Protein AF-E6X1C3-F1 (afdb_monomer)

Organism: Nitratifractor salsuginis (strain DSM 16511 / JCM 12458 / E9I37-1) (NCBI:txid749222)

InterPro domains:
  IPR036909 Cytochrome c-like domain superfamily [G3DSA:1.10.760.10] (99-161)
  IPR036909 Cytochrome c-like domain superfamily [SSF46626] (114-147)

Nearest PDB structures (foldseek):
  3zow-assembly16_P  TM=5.366E-01  e=1.263E+00  Nitrosomonas europaea
  3zow-assembly18_R  TM=4.152E-01  e=1.411E+00  Nitrosomonas europaea
  3zow-assembly1_A  TM=4.563E-01  e=2.593E+00  Nitrosomonas europaea

Secondary structure (DSSP, 8-state):
-HHHHHHHHHHHHHHHHHHHHHHHHT----S----------HHHHHHHHHHTTSHHHHHHHHHHHHHH-B-SS--TT--B-S-SS-GGGHHHHHHHHHHHTTPPPSS---TTHHHHIIIIIHHHH-TTSS-STTSS--S-SSS-HHHHHHHHHHHHHHS--

pLDDT: mean 87.66, std 16.55, range [38.44, 98.62]

Radius of gyration: 28.07 Å; Cα contacts (8 Å, |Δi|>4): 169; chains: 1; bounding box: 71×44×64 Å

Foldseek 3Di:
DVVVVVVVVVVVVVVVVVVVVVVVVVPDDDDDDDPPPPPPPLVVLVVCLVCLLPLVNQLVVQLCCQAAWAQPPPAQLHTGGHDLDDSVLSNQLSQVLCVLLVHHHPDDHDPCSLVVCVVRPCVALNSSSCGDPRNHHRSNHVAGPVSVVSSVVSCCSNDPD

Structure (mmCIF, N/CA/C/O backbone):
data_AF-E6X1C3-F1
#
_entry.id   AF-E6X1C3-F1
#
loop_
_atom_site.group_PDB
_atom_site.id
_atom_site.type_symbol
_atom_site.label_atom_id
_atom_site.label_alt_id
_atom_site.label_comp_id
_atom_site.label_asym_id
_atom_site.label_entity_id
_atom_site.label_seq_id
_atom_site.pdbx_PDB_ins_code
_atom_site.Cartn_x
_atom_site.Cartn_y
_atom_site.Cartn_z
_atom_s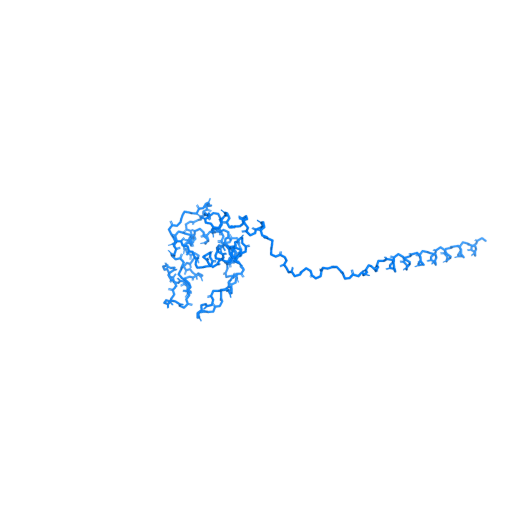ite.occupancy
_atom_site.B_iso_or_equiv
_atom_site.auth_seq_id
_atom_site.auth_comp_id
_atom_site.auth_asym_id
_atom_site.auth_atom_id
_atom_site.pdbx_PDB_model_num
ATOM 1 N N . MET A 1 1 ? 58.653 26.083 48.782 1.00 62.88 1 MET A N 1
ATOM 2 C CA . MET A 1 1 ? 57.230 26.308 48.426 1.00 62.88 1 MET A CA 1
ATOM 3 C C . MET A 1 1 ? 56.730 25.385 47.313 1.00 62.88 1 MET A C 1
ATOM 5 O O . MET A 1 1 ? 55.572 25.003 47.345 1.00 62.88 1 MET A O 1
ATOM 9 N N . THR A 1 2 ? 57.585 24.949 46.383 1.00 64.69 2 THR A N 1
ATOM 10 C CA . THR A 1 2 ? 57.219 24.080 45.245 1.00 64.69 2 THR A CA 1
ATOM 11 C C . THR A 1 2 ? 56.767 22.670 45.649 1.00 64.69 2 THR A C 1
ATOM 13 O O . THR A 1 2 ? 55.800 22.157 45.100 1.00 64.69 2 THR A O 1
ATOM 16 N N . VAL A 1 3 ? 57.400 22.063 46.661 1.00 69.25 3 VAL A N 1
ATOM 17 C CA . VAL A 1 3 ? 57.050 20.707 47.135 1.00 69.25 3 VAL A CA 1
ATOM 18 C C . VAL A 1 3 ? 55.641 20.655 47.740 1.00 69.25 3 VAL A C 1
ATOM 20 O O . VAL A 1 3 ? 54.903 19.708 47.497 1.00 69.25 3 VAL A O 1
ATOM 23 N N . VAL A 1 4 ? 55.224 21.704 48.458 1.00 73.50 4 VAL A N 1
ATOM 24 C CA . VAL A 1 4 ? 53.889 21.780 49.082 1.00 73.50 4 VAL A CA 1
ATOM 25 C C . VAL A 1 4 ? 52.785 21.872 48.024 1.00 73.50 4 VAL A C 1
ATOM 27 O O . VAL A 1 4 ? 51.748 21.230 48.161 1.00 73.50 4 VAL A O 1
ATOM 30 N N . ILE A 1 5 ? 53.029 22.614 46.939 1.00 74.06 5 ILE A N 1
ATOM 31 C CA . ILE A 1 5 ? 52.082 22.750 45.823 1.00 74.06 5 ILE A CA 1
ATOM 32 C C . ILE A 1 5 ? 51.928 21.416 45.084 1.00 74.06 5 ILE A C 1
ATOM 34 O O . ILE A 1 5 ? 50.808 21.006 44.796 1.00 74.06 5 ILE A O 1
ATOM 38 N N . ILE A 1 6 ? 53.031 20.701 44.834 1.00 72.56 6 ILE A N 1
ATOM 39 C CA . ILE A 1 6 ? 52.983 19.386 44.176 1.00 72.56 6 ILE A CA 1
ATOM 40 C C . ILE A 1 6 ? 52.207 18.381 45.038 1.00 72.56 6 ILE A C 1
ATOM 42 O O . ILE A 1 6 ? 51.342 17.678 44.521 1.00 72.56 6 ILE A O 1
ATOM 46 N N . VAL A 1 7 ? 52.444 18.356 46.353 1.00 76.69 7 VAL A N 1
ATOM 47 C CA . VAL A 1 7 ? 51.705 17.477 47.275 1.00 76.69 7 VAL A CA 1
ATOM 48 C C . VAL A 1 7 ? 50.211 17.815 47.288 1.00 76.69 7 VAL A C 1
ATOM 50 O O . VAL A 1 7 ? 49.386 16.906 47.230 1.00 76.69 7 VAL A O 1
ATOM 53 N N . ALA A 1 8 ? 49.843 19.098 47.289 1.00 80.06 8 ALA A N 1
ATOM 54 C CA . ALA A 1 8 ? 48.443 19.520 47.247 1.00 80.06 8 ALA A CA 1
ATOM 55 C C . ALA A 1 8 ? 47.736 19.114 45.941 1.00 80.06 8 ALA A C 1
ATOM 57 O O . ALA A 1 8 ? 46.603 18.639 45.987 1.00 80.06 8 ALA A O 1
ATOM 58 N N . LEU A 1 9 ? 48.405 19.243 44.789 1.00 84.44 9 LEU A N 1
ATOM 59 C CA . LEU A 1 9 ? 47.847 18.840 43.492 1.00 84.44 9 LEU A CA 1
ATOM 60 C C . LEU A 1 9 ? 47.657 17.322 43.394 1.00 84.44 9 LEU A C 1
ATOM 62 O O . LEU A 1 9 ? 46.625 16.863 42.904 1.00 84.44 9 LEU A O 1
ATOM 66 N N . VAL A 1 10 ? 48.610 16.539 43.909 1.00 81.06 10 VAL A N 1
ATOM 67 C CA . VAL A 1 10 ? 48.492 15.074 43.957 1.00 81.06 10 VAL A CA 1
ATOM 68 C C . VAL A 1 10 ? 47.346 14.655 44.879 1.00 81.06 10 VAL A C 1
ATOM 70 O O . VAL A 1 10 ? 46.526 13.824 44.493 1.00 81.06 10 VAL A O 1
ATOM 73 N N . LEU A 1 11 ? 47.231 15.262 46.065 1.00 81.94 11 LEU A N 1
ATOM 74 C CA . LEU A 1 11 ? 46.130 14.982 46.991 1.00 81.94 11 LEU A CA 1
ATOM 75 C C . LEU A 1 11 ? 44.769 15.351 46.390 1.00 81.94 11 LEU A C 1
ATOM 77 O O . LEU A 1 11 ? 43.826 14.571 46.505 1.00 81.94 11 LEU A O 1
ATOM 81 N N . TYR A 1 12 ? 44.674 16.492 45.704 1.00 84.00 12 TYR A N 1
ATOM 82 C CA . TYR A 1 12 ? 43.450 16.903 45.018 1.00 84.00 12 TYR A CA 1
ATOM 83 C C . TYR A 1 12 ? 43.047 15.901 43.926 1.00 84.00 12 TYR A C 1
ATOM 85 O O . TYR A 1 12 ? 41.910 15.430 43.924 1.00 84.00 12 TYR A O 1
ATOM 93 N N . GLY A 1 13 ? 43.988 15.489 43.068 1.00 80.44 13 GLY A N 1
ATOM 94 C CA . GLY A 1 13 ? 43.727 14.503 42.014 1.00 80.44 13 GLY A CA 1
ATOM 95 C C . GLY A 1 13 ? 43.313 13.127 42.553 1.00 80.44 13 GLY A C 1
ATOM 96 O O . GLY A 1 13 ? 42.441 12.468 41.982 1.00 80.44 13 GLY A O 1
ATOM 97 N N . VAL A 1 14 ? 43.874 12.698 43.690 1.00 81.88 14 VAL A N 1
ATOM 98 C CA . VAL A 1 14 ? 43.462 11.455 44.366 1.00 81.88 14 VAL A CA 1
ATOM 99 C C . VAL A 1 14 ? 42.036 11.575 44.913 1.00 81.88 14 VAL A C 1
ATOM 101 O O . VAL A 1 14 ? 41.228 10.672 44.697 1.00 81.88 14 VAL A O 1
ATOM 104 N N . ILE A 1 15 ? 41.690 12.690 45.563 1.00 80.56 15 ILE A N 1
ATOM 105 C CA . ILE A 1 15 ? 40.339 12.928 46.101 1.00 80.56 15 ILE A CA 1
ATOM 106 C C . ILE A 1 15 ? 39.296 12.973 44.976 1.00 80.56 15 ILE A C 1
ATOM 108 O O . ILE A 1 15 ? 38.212 12.403 45.115 1.00 80.56 15 ILE A O 1
ATOM 112 N N . GLU A 1 16 ? 39.616 13.609 43.850 1.00 84.44 16 GLU A N 1
ATOM 113 C CA . GLU A 1 16 ? 38.723 13.691 42.692 1.00 84.44 16 GLU A CA 1
ATOM 114 C C . GLU A 1 16 ? 38.520 12.319 42.024 1.00 84.44 16 GLU A C 1
ATOM 116 O O . GLU A 1 16 ? 37.389 11.933 41.721 1.00 84.44 16 GLU A O 1
ATOM 121 N N . SER A 1 17 ? 39.587 11.522 41.904 1.00 72.25 17 SER A N 1
ATOM 122 C CA . SER A 1 17 ? 39.521 10.138 41.412 1.00 72.25 17 SER A CA 1
ATOM 123 C C . SER A 1 17 ? 38.660 9.242 42.312 1.00 72.25 17 SER A C 1
ATOM 125 O O . SER A 1 17 ? 37.841 8.461 41.819 1.00 72.25 17 SER A O 1
ATOM 127 N N . LEU A 1 18 ? 38.773 9.393 43.636 1.00 76.19 18 LEU A N 1
ATOM 128 C CA . LEU A 1 18 ? 37.932 8.674 44.596 1.00 76.19 18 LEU A CA 1
ATOM 129 C C . LEU A 1 18 ? 36.464 9.119 44.525 1.00 76.19 18 LEU A C 1
ATOM 131 O O . LEU A 1 18 ? 35.577 8.266 44.546 1.00 76.19 18 LEU A O 1
ATOM 135 N N . ARG A 1 19 ? 36.187 10.423 44.367 1.00 75.88 19 ARG A N 1
ATOM 136 C CA . ARG A 1 19 ? 34.819 10.932 44.148 1.00 75.88 19 ARG A CA 1
ATOM 137 C C . ARG A 1 19 ? 34.196 10.370 42.876 1.00 75.88 19 ARG A C 1
ATOM 139 O O . ARG A 1 19 ? 33.040 9.960 42.914 1.00 75.88 19 ARG A O 1
ATOM 146 N N . LYS A 1 20 ? 34.946 10.310 41.772 1.00 68.75 20 LYS A N 1
ATOM 147 C CA . LYS A 1 20 ? 34.445 9.760 40.505 1.00 68.75 20 LYS A CA 1
ATOM 148 C C . LYS A 1 20 ? 34.091 8.274 40.635 1.00 68.75 20 LYS A C 1
ATOM 150 O O . LYS A 1 20 ? 32.994 7.887 40.244 1.00 68.75 20 LYS A O 1
ATOM 155 N N . ARG A 1 21 ? 34.952 7.477 41.284 1.00 71.19 21 ARG A N 1
ATOM 156 C CA . ARG A 1 21 ? 34.676 6.055 41.573 1.00 71.19 21 ARG A CA 1
ATOM 157 C C . ARG A 1 21 ? 33.456 5.865 42.477 1.00 71.19 21 ARG A C 1
ATOM 159 O O . ARG A 1 21 ? 32.669 4.958 42.238 1.00 71.19 21 ARG A O 1
ATOM 166 N N . ALA A 1 22 ? 33.277 6.715 43.490 1.00 65.12 22 ALA A N 1
ATOM 167 C CA . ALA A 1 22 ? 32.106 6.660 44.366 1.00 65.12 22 ALA A CA 1
ATOM 168 C C . ALA A 1 22 ? 30.803 7.018 43.626 1.00 65.12 22 ALA A C 1
ATOM 170 O O . ALA A 1 22 ? 29.764 6.419 43.894 1.00 65.12 22 ALA A O 1
ATOM 171 N N . ASN A 1 23 ? 30.860 7.950 42.667 1.00 55.47 23 ASN A N 1
ATOM 172 C CA . ASN A 1 23 ? 29.703 8.328 41.852 1.00 55.47 23 ASN A CA 1
ATOM 173 C C . ASN A 1 23 ? 29.333 7.245 40.822 1.00 55.47 23 ASN A C 1
ATOM 175 O O . ASN A 1 23 ? 28.152 6.993 40.611 1.00 55.47 23 ASN A O 1
ATOM 179 N N . GLU A 1 24 ? 30.317 6.556 40.233 1.00 54.62 24 GLU A N 1
ATOM 180 C CA . GLU A 1 24 ? 30.077 5.413 39.333 1.00 54.62 24 GLU A CA 1
ATOM 181 C C . GLU A 1 24 ? 29.510 4.191 40.081 1.00 54.62 24 GLU A C 1
ATOM 183 O O . GLU A 1 24 ? 28.635 3.507 39.558 1.00 54.62 24 GLU A O 1
ATOM 1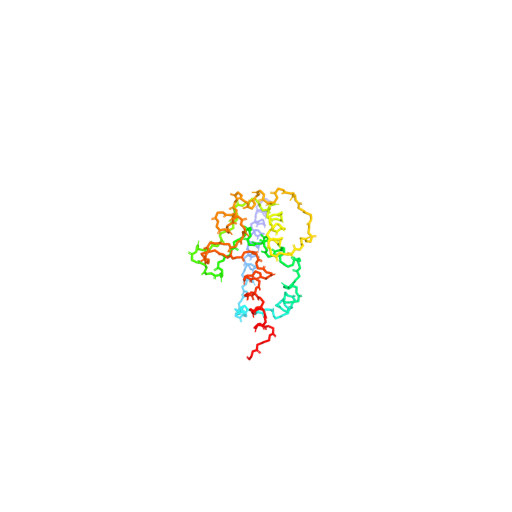88 N N . HIS A 1 25 ? 29.922 3.948 41.332 1.00 48.19 25 HIS A N 1
ATOM 189 C CA . HIS A 1 25 ? 29.433 2.815 42.136 1.00 48.19 25 HIS A CA 1
ATOM 190 C C . HIS A 1 25 ? 28.029 3.033 42.741 1.00 48.19 25 HIS A C 1
ATOM 192 O O . HIS A 1 25 ? 27.419 2.086 43.229 1.00 48.19 25 HIS A O 1
ATOM 198 N N . SER A 1 26 ? 27.498 4.262 42.709 1.00 47.16 26 SER A N 1
ATOM 199 C CA . SER A 1 26 ? 26.140 4.585 43.184 1.00 47.16 26 SER A CA 1
ATOM 200 C C . SER A 1 26 ? 25.073 4.451 42.082 1.00 47.16 26 SER A C 1
ATOM 202 O O . SER A 1 26 ? 23.875 4.431 42.361 1.00 47.16 26 SER A O 1
ATOM 204 N N . ILE A 1 27 ? 25.486 4.288 40.817 1.00 46.41 27 ILE A N 1
ATOM 205 C CA . ILE A 1 27 ? 24.589 4.010 39.685 1.00 46.41 27 ILE A CA 1
ATOM 206 C C . ILE A 1 27 ? 24.560 2.496 39.448 1.00 46.41 27 ILE A C 1
ATOM 208 O O . ILE A 1 27 ? 24.980 1.982 38.419 1.00 46.41 27 ILE A O 1
ATOM 212 N N . HIS A 1 28 ? 24.073 1.756 40.440 1.00 38.44 28 HIS A N 1
ATOM 213 C CA . HIS A 1 28 ? 23.689 0.360 40.261 1.00 38.44 28 HIS A CA 1
ATOM 214 C C . HIS A 1 28 ? 22.347 0.131 40.960 1.00 38.44 28 HIS A C 1
ATOM 216 O O . HIS A 1 28 ? 22.242 -0.494 42.011 1.00 38.44 28 HIS A O 1
ATOM 222 N N . GLN A 1 29 ? 21.285 0.679 40.367 1.00 41.72 29 GLN A N 1
ATOM 223 C CA . GLN A 1 29 ? 19.934 0.210 40.648 1.00 41.72 29 GLN A CA 1
ATOM 224 C C . GLN A 1 29 ? 19.777 -1.205 40.075 1.00 41.72 29 GLN A C 1
ATOM 226 O O . GLN A 1 29 ? 19.898 -1.440 38.875 1.00 41.72 29 GLN A O 1
ATOM 231 N N . SER A 1 30 ? 19.463 -2.162 40.936 1.00 42.72 30 SER A N 1
ATOM 232 C CA . SER A 1 30 ? 18.651 -3.324 40.577 1.00 42.72 30 SER A CA 1
ATOM 233 C C . SER A 1 30 ? 17.855 -3.709 41.813 1.00 42.72 30 SER A C 1
ATOM 235 O O . SER A 1 30 ? 18.428 -3.882 42.886 1.00 42.72 30 SER A O 1
ATOM 237 N N . PRO A 1 31 ? 16.526 -3.779 41.683 1.00 41.66 31 PRO A N 1
ATOM 238 C CA . PRO A 1 31 ? 15.968 -5.083 41.361 1.00 41.66 31 PRO A CA 1
ATOM 239 C C . PRO A 1 31 ? 14.801 -5.006 40.369 1.00 41.66 31 PRO A C 1
ATOM 241 O O . PRO A 1 31 ? 13.934 -4.146 40.474 1.00 41.66 31 PRO A O 1
ATOM 244 N N . SER A 1 32 ? 14.766 -5.964 39.440 1.00 45.41 32 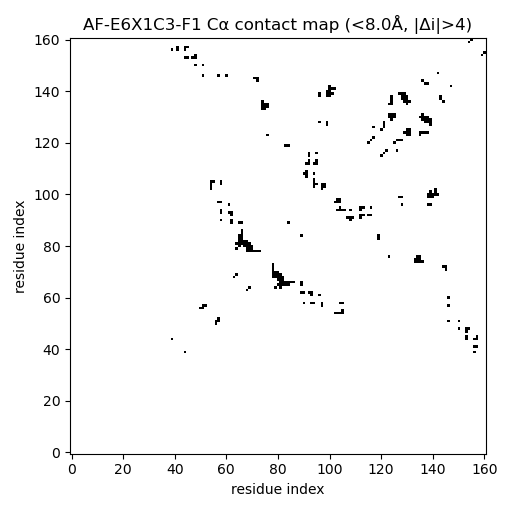SER A N 1
ATOM 245 C CA . SER A 1 32 ? 13.541 -6.640 38.994 1.00 45.41 32 SER A CA 1
ATOM 246 C C . SER A 1 32 ? 12.257 -5.795 39.047 1.00 45.41 32 SER A C 1
ATOM 248 O O . SER A 1 32 ? 11.401 -5.979 39.910 1.00 45.41 32 SER A O 1
ATOM 250 N N . SER A 1 33 ? 12.099 -4.865 38.109 1.00 40.84 33 SER A N 1
ATOM 251 C CA . SER A 1 33 ? 10.779 -4.343 37.776 1.00 40.84 33 SER A CA 1
ATOM 252 C C . SER A 1 33 ? 10.663 -4.246 36.263 1.00 40.84 33 SER A C 1
ATOM 254 O O . SER A 1 33 ? 11.374 -3.505 35.595 1.00 40.84 33 SER A O 1
ATOM 256 N N . LEU A 1 34 ? 9.741 -5.053 35.744 1.00 41.00 34 LEU A N 1
ATOM 257 C CA . LEU A 1 34 ? 9.174 -4.940 34.411 1.00 41.00 34 LEU A CA 1
ATOM 258 C C . LEU A 1 34 ? 10.119 -5.333 33.263 1.00 41.00 34 LEU A C 1
ATOM 260 O O . LEU A 1 34 ? 10.386 -4.551 32.353 1.00 41.00 34 LEU A O 1
ATOM 264 N N . ILE A 1 35 ? 10.376 -6.642 33.145 1.00 45.31 35 ILE A N 1
ATOM 265 C CA . ILE A 1 35 ? 10.066 -7.268 31.849 1.00 45.31 35 ILE A CA 1
ATOM 266 C C . ILE A 1 35 ? 8.557 -7.073 31.672 1.00 45.31 35 ILE A C 1
ATOM 268 O O . ILE A 1 35 ? 7.745 -7.929 32.027 1.00 45.31 35 ILE A O 1
ATOM 272 N N . SER A 1 36 ? 8.158 -5.881 31.229 1.00 41.88 36 SER A N 1
ATOM 273 C CA . SER A 1 36 ? 6.818 -5.683 30.724 1.00 41.88 36 SER A CA 1
ATOM 274 C C . SER A 1 36 ? 6.769 -6.535 29.466 1.00 41.88 36 SER A C 1
ATOM 276 O O . SER A 1 36 ? 7.302 -6.196 28.414 1.00 41.88 36 SER A O 1
ATOM 278 N N . LYS A 1 37 ? 6.157 -7.714 29.601 1.00 48.34 37 LYS A N 1
ATOM 279 C CA . LYS A 1 37 ? 5.455 -8.368 28.496 1.00 48.34 37 LYS A CA 1
ATOM 280 C C . LYS A 1 37 ? 4.831 -7.231 27.682 1.00 48.34 37 LYS A C 1
ATOM 282 O O . LYS A 1 37 ? 4.178 -6.423 28.345 1.00 48.34 37 LYS A O 1
ATOM 287 N N . PRO A 1 38 ? 5.077 -7.090 26.363 1.00 46.72 38 PRO A N 1
ATOM 288 C CA . PRO A 1 38 ? 4.660 -5.907 25.617 1.00 46.72 38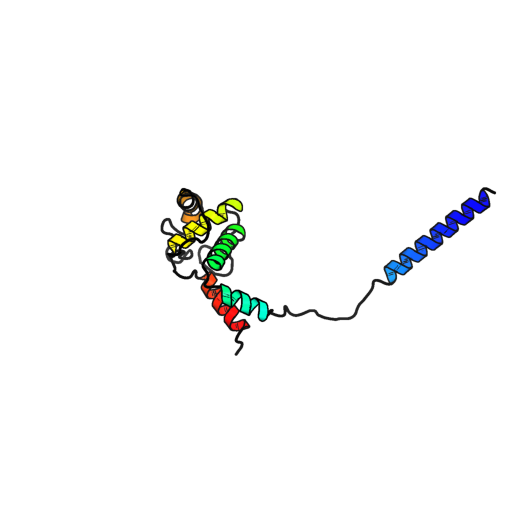 PRO A CA 1
ATOM 289 C C . PRO A 1 38 ? 3.187 -5.680 25.921 1.00 46.72 38 PRO A C 1
ATOM 291 O O . PRO A 1 38 ? 2.334 -6.471 25.514 1.00 46.72 38 PRO A O 1
ATOM 294 N N . SER A 1 39 ? 2.898 -4.693 26.771 1.00 55.94 39 SER A N 1
ATOM 295 C CA . SER A 1 39 ? 1.539 -4.443 27.204 1.00 55.94 39 SER A CA 1
ATOM 296 C C . SER A 1 39 ? 0.905 -3.846 25.977 1.00 55.94 39 SER A C 1
ATOM 298 O O . SER A 1 39 ? 1.217 -2.712 25.614 1.00 55.94 39 SER A O 1
ATOM 300 N N . ILE A 1 40 ? 0.129 -4.660 25.271 1.00 67.81 40 ILE A N 1
ATOM 301 C CA . ILE A 1 40 ? -0.605 -4.216 24.105 1.00 67.81 40 ILE A CA 1
ATOM 302 C C . ILE A 1 40 ? -1.423 -3.009 24.559 1.00 67.81 40 ILE A C 1
ATOM 304 O O . ILE A 1 40 ? -2.345 -3.135 25.366 1.00 67.81 40 ILE A O 1
ATOM 308 N N . ASP A 1 41 ? -1.016 -1.836 24.089 1.00 88.69 41 ASP A N 1
ATOM 309 C CA . ASP A 1 41 ? -1.616 -0.567 24.459 1.00 88.69 41 ASP A CA 1
ATOM 310 C C . ASP A 1 41 ? -2.998 -0.499 23.807 1.00 88.69 41 ASP A C 1
ATOM 312 O O . ASP A 1 41 ? -3.148 -0.245 22.608 1.00 88.69 41 ASP A O 1
ATOM 316 N N . ARG A 1 42 ? -4.020 -0.826 24.602 1.00 91.31 42 ARG A N 1
ATOM 317 C CA . ARG A 1 42 ? -5.407 -0.917 24.138 1.00 91.31 42 ARG A CA 1
ATOM 318 C C . ARG A 1 42 ? -5.942 0.433 23.681 1.00 91.31 42 ARG A C 1
ATOM 320 O O . ARG A 1 42 ? -6.816 0.454 22.818 1.00 91.31 42 ARG A O 1
ATOM 327 N N . ASP A 1 43 ? -5.426 1.534 24.219 1.00 93.31 43 ASP A N 1
ATOM 328 C CA . ASP A 1 43 ? -5.858 2.873 23.835 1.00 93.31 43 ASP A CA 1
ATOM 329 C C . ASP A 1 43 ? -5.268 3.264 22.484 1.00 93.31 43 ASP A C 1
ATOM 331 O O . ASP A 1 43 ? -6.014 3.729 21.620 1.00 93.31 43 ASP A O 1
ATOM 335 N N . LYS A 1 44 ? -3.989 2.952 22.234 1.00 94.69 44 LYS A N 1
ATOM 336 C CA . LYS A 1 44 ? -3.401 3.074 20.888 1.00 94.69 44 LYS A CA 1
ATOM 337 C C . LYS A 1 44 ? -4.116 2.197 19.868 1.00 94.69 44 LYS A C 1
ATOM 339 O O . LYS A 1 44 ? -4.445 2.674 18.789 1.00 94.69 44 LYS A O 1
ATOM 344 N N . ALA A 1 45 ? -4.403 0.940 20.209 1.00 95.69 45 ALA A N 1
ATOM 345 C CA . ALA A 1 45 ? -5.134 0.048 19.311 1.00 95.69 45 ALA A CA 1
ATOM 346 C C . ALA A 1 45 ? -6.549 0.565 19.010 1.00 95.69 45 ALA A C 1
ATOM 348 O O . ALA A 1 45 ? -7.015 0.468 17.876 1.00 95.69 45 ALA A O 1
ATOM 349 N N . ARG A 1 46 ? -7.230 1.141 20.010 1.00 96.25 46 ARG A N 1
ATOM 350 C CA . ARG A 1 46 ? -8.545 1.762 19.824 1.00 96.25 46 ARG A CA 1
ATOM 351 C C . ARG A 1 46 ? -8.464 3.000 18.937 1.00 96.25 46 ARG A C 1
ATOM 353 O O . ARG A 1 46 ? -9.351 3.181 18.111 1.00 96.25 46 ARG A O 1
ATOM 360 N N . GLU A 1 47 ? -7.435 3.828 19.093 1.00 96.62 47 GLU A N 1
ATOM 361 C CA . GLU A 1 47 ? -7.232 4.995 18.231 1.00 96.62 47 GLU A CA 1
ATOM 362 C C . GLU A 1 47 ? -6.954 4.592 16.788 1.00 96.62 47 GLU A C 1
ATOM 364 O O . GLU A 1 47 ? -7.626 5.066 15.879 1.00 96.62 47 GLU A O 1
ATOM 369 N N . GLU A 1 48 ? -6.045 3.649 16.565 1.00 97.44 48 GLU A N 1
ATOM 370 C CA . GLU A 1 48 ? -5.767 3.158 15.219 1.00 97.44 48 GLU A CA 1
ATOM 371 C C . GLU A 1 48 ? -7.017 2.547 14.570 1.00 97.44 48 GLU A C 1
ATOM 373 O O . GLU A 1 48 ? -7.322 2.829 13.413 1.00 97.44 48 GLU A O 1
ATOM 378 N N . LEU A 1 49 ? -7.797 1.769 15.330 1.00 97.69 49 LEU A N 1
ATOM 379 C CA . LEU A 1 49 ? -9.048 1.185 14.849 1.00 97.69 49 LEU A CA 1
ATOM 380 C C . LEU A 1 49 ? -10.084 2.250 14.451 1.00 97.69 49 LEU A C 1
ATOM 382 O O . LEU A 1 49 ? -10.908 1.975 13.584 1.00 97.69 49 LEU A O 1
ATOM 386 N N . ARG A 1 50 ? -10.054 3.453 15.046 1.00 97.81 50 ARG A N 1
ATOM 387 C CA . ARG A 1 50 ? -10.918 4.575 14.634 1.00 97.81 50 ARG A CA 1
ATOM 388 C C . ARG A 1 50 ? -10.525 5.152 13.276 1.00 97.81 50 ARG A C 1
ATOM 390 O O . ARG A 1 50 ? -11.395 5.659 12.578 1.00 97.81 50 ARG A O 1
ATOM 397 N N . GLN A 1 51 ? -9.248 5.063 12.909 1.00 98.06 51 GLN A N 1
ATOM 398 C CA . GLN A 1 51 ? -8.712 5.638 11.673 1.00 98.06 51 GLN A CA 1
ATOM 399 C C . GLN A 1 51 ? -8.585 4.618 10.534 1.00 98.06 51 GLN A C 1
ATOM 401 O O . GLN A 1 51 ? -8.460 5.017 9.388 1.00 98.06 51 GLN A O 1
ATOM 406 N N . ILE A 1 52 ? -8.620 3.311 10.810 1.00 98.12 52 ILE A N 1
ATOM 407 C CA . ILE A 1 52 ? -8.224 2.266 9.845 1.00 98.12 52 ILE A CA 1
ATOM 408 C C . ILE A 1 52 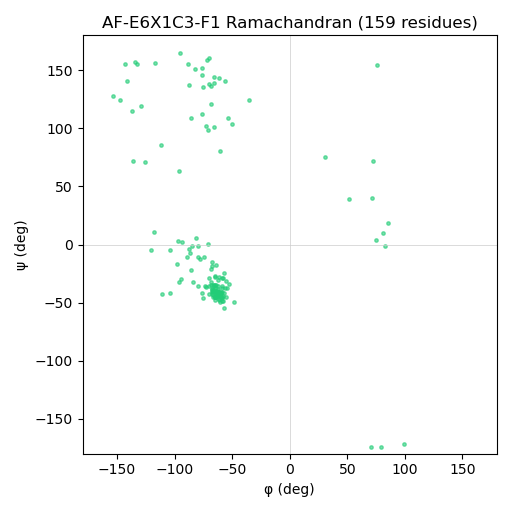? -8.982 2.264 8.505 1.00 98.12 52 ILE A C 1
ATOM 410 O O . ILE A 1 52 ? -8.472 1.753 7.510 1.00 98.12 52 ILE A O 1
ATOM 414 N N . ASP A 1 53 ? -10.197 2.813 8.480 1.00 97.12 53 ASP A N 1
ATOM 415 C CA . ASP A 1 53 ? -11.046 2.877 7.288 1.00 97.12 53 ASP A CA 1
ATOM 416 C C . ASP A 1 53 ? -10.950 4.232 6.551 1.00 97.12 53 ASP A C 1
ATOM 418 O O . ASP A 1 53 ? -11.678 4.452 5.582 1.00 97.12 53 ASP A O 1
ATOM 422 N N . THR A 1 54 ? -10.095 5.161 6.997 1.00 97.94 54 THR A N 1
ATOM 423 C CA . THR A 1 54 ? -9.958 6.483 6.368 1.00 97.94 54 THR A CA 1
ATOM 424 C C . THR A 1 54 ? -9.044 6.441 5.136 1.00 97.94 54 THR A C 1
ATOM 426 O O . THR A 1 54 ? -8.105 5.635 5.078 1.00 97.94 54 THR A O 1
ATOM 429 N N . PRO A 1 55 ? -9.264 7.329 4.145 1.00 98.00 55 PRO A N 1
ATOM 430 C CA . PRO A 1 55 ? -8.351 7.484 3.013 1.00 98.00 55 PRO A CA 1
ATOM 431 C C . PRO A 1 55 ? -6.915 7.806 3.442 1.00 98.00 55 PRO A C 1
ATOM 433 O O . PRO A 1 55 ? -5.971 7.294 2.845 1.00 98.00 55 PRO A O 1
ATOM 436 N N . GLU A 1 56 ? -6.741 8.610 4.492 1.00 98.19 56 GLU A N 1
ATOM 437 C CA . GLU A 1 56 ? -5.434 8.976 5.042 1.00 98.19 56 GLU A CA 1
ATOM 438 C C . GLU A 1 56 ? -4.700 7.757 5.613 1.00 98.19 56 GLU A C 1
ATOM 440 O O . GLU A 1 56 ? -3.506 7.582 5.357 1.00 98.19 56 GLU A O 1
ATOM 445 N N . TYR A 1 57 ? -5.398 6.875 6.337 1.00 98.50 57 TYR A N 1
ATOM 446 C CA . TYR A 1 57 ? -4.791 5.645 6.845 1.00 98.50 57 TYR A CA 1
ATOM 447 C C . TYR A 1 57 ? -4.368 4.724 5.699 1.00 98.50 57 TYR A C 1
ATOM 449 O O . TYR A 1 57 ? -3.243 4.224 5.700 1.00 98.50 57 TYR A O 1
ATOM 457 N N . LEU A 1 58 ? -5.233 4.535 4.694 1.00 98.56 58 LEU A N 1
ATOM 458 C CA . LEU A 1 58 ? -4.908 3.735 3.512 1.00 98.56 58 LEU A CA 1
ATOM 459 C C . LEU A 1 58 ? -3.678 4.290 2.777 1.00 98.56 58 LEU A C 1
ATOM 461 O O . LEU A 1 58 ? -2.774 3.526 2.435 1.00 98.56 58 LEU A O 1
ATOM 465 N N . TYR A 1 59 ? -3.621 5.607 2.576 1.00 98.62 59 TYR A N 1
ATOM 466 C CA . TYR A 1 59 ? -2.481 6.283 1.965 1.00 98.62 59 TYR A CA 1
ATOM 467 C C . TYR A 1 59 ? -1.179 6.002 2.731 1.00 98.62 59 TYR A C 1
ATOM 469 O O . TYR A 1 59 ? -0.221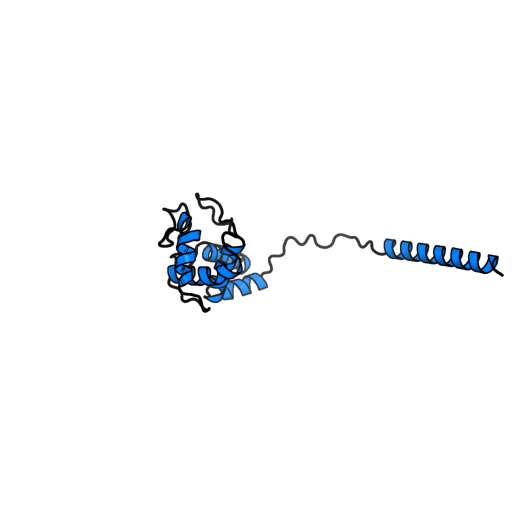 5.481 2.154 1.00 98.62 59 TYR A O 1
ATOM 477 N N . HIS A 1 60 ? -1.150 6.271 4.041 1.00 98.56 60 HIS A N 1
ATOM 478 C CA . HIS A 1 60 ? 0.046 6.057 4.861 1.00 98.56 60 HIS A CA 1
ATOM 479 C C . HIS A 1 60 ? 0.437 4.582 4.961 1.00 98.56 60 HIS A C 1
ATOM 481 O O . HIS A 1 60 ? 1.627 4.263 4.979 1.00 98.56 60 HIS A O 1
ATOM 487 N N . TYR A 1 61 ? -0.543 3.681 4.981 1.00 98.44 61 TYR A N 1
ATOM 488 C CA . TYR A 1 61 ? -0.303 2.247 4.945 1.00 98.44 61 TYR A CA 1
ATOM 489 C C . TYR A 1 61 ? 0.428 1.830 3.663 1.00 98.44 61 TYR A C 1
ATOM 491 O O . TYR A 1 61 ? 1.445 1.142 3.743 1.00 98.44 61 TYR A O 1
ATOM 499 N N . ILE A 1 62 ? -0.044 2.268 2.489 1.00 98.38 62 ILE A N 1
ATOM 500 C CA . ILE A 1 62 ? 0.584 1.916 1.208 1.00 98.38 62 ILE A CA 1
ATOM 501 C C . ILE A 1 62 ? 1.994 2.509 1.119 1.00 98.38 62 ILE A C 1
ATOM 503 O O . ILE A 1 62 ? 2.927 1.784 0.779 1.00 98.38 62 ILE A O 1
ATOM 507 N N . VAL A 1 63 ? 2.177 3.785 1.487 1.00 98.44 63 VAL A N 1
ATOM 508 C CA . VAL A 1 63 ? 3.509 4.420 1.539 1.00 98.44 63 VAL A CA 1
ATOM 509 C C . VAL A 1 63 ? 4.457 3.621 2.433 1.00 98.44 63 VAL A C 1
ATOM 511 O O . VAL A 1 63 ? 5.592 3.341 2.047 1.00 98.44 63 VAL A O 1
ATOM 514 N N . ASN A 1 64 ? 3.990 3.210 3.615 1.00 98.38 64 ASN A N 1
ATOM 515 C CA . ASN A 1 64 ? 4.793 2.420 4.538 1.00 98.38 64 ASN A CA 1
ATOM 516 C C . ASN A 1 64 ? 5.1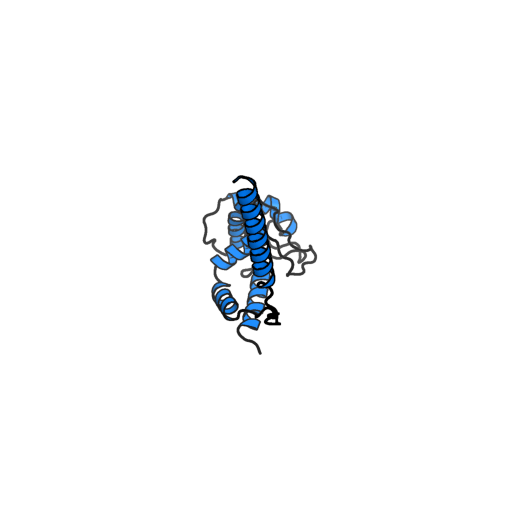91 1.063 3.944 1.00 98.38 64 ASN A C 1
ATOM 518 O O . ASN A 1 64 ? 6.341 0.660 4.083 1.00 98.38 64 ASN A O 1
ATOM 522 N N . VAL A 1 65 ? 4.266 0.368 3.279 1.00 98.00 65 VAL A N 1
ATOM 523 C CA . VAL A 1 65 ? 4.541 -0.931 2.649 1.00 98.00 65 VAL A CA 1
ATOM 524 C C . VAL A 1 65 ? 5.509 -0.797 1.469 1.00 98.00 65 VAL A C 1
ATOM 526 O O . VAL A 1 65 ? 6.392 -1.633 1.330 1.00 98.00 65 VAL A O 1
ATOM 529 N N . ILE A 1 66 ? 5.414 0.257 0.653 1.00 98.06 66 ILE A N 1
ATOM 530 C CA . ILE A 1 66 ? 6.371 0.497 -0.444 1.00 98.06 66 ILE A CA 1
ATOM 531 C C . ILE A 1 66 ? 7.791 0.718 0.103 1.00 98.06 66 ILE A C 1
ATOM 533 O O . ILE A 1 66 ? 8.763 0.183 -0.431 1.00 98.06 66 ILE A O 1
ATOM 537 N 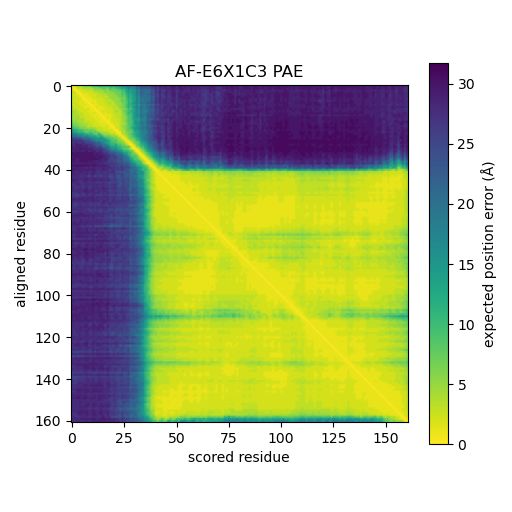N . ASN A 1 67 ? 7.916 1.489 1.184 1.00 98.25 67 ASN A N 1
ATOM 538 C CA . ASN A 1 67 ? 9.219 1.853 1.738 1.00 98.25 67 ASN A CA 1
ATOM 539 C C . ASN A 1 67 ? 9.847 0.747 2.592 1.00 98.25 67 ASN A C 1
ATOM 541 O O . ASN A 1 67 ? 11.063 0.578 2.562 1.00 98.25 67 ASN A O 1
ATOM 545 N N . HIS A 1 68 ? 9.042 -0.008 3.341 1.00 97.81 68 HIS A N 1
ATOM 546 C CA . HIS A 1 68 ? 9.534 -0.942 4.363 1.00 97.81 68 HIS A CA 1
ATOM 547 C C . HIS A 1 68 ? 9.133 -2.402 4.122 1.00 97.81 68 HIS A C 1
ATOM 549 O O . HIS A 1 68 ? 9.561 -3.282 4.867 1.00 97.81 68 HIS A O 1
ATOM 555 N N . GLY A 1 69 ? 8.320 -2.669 3.103 1.00 97.12 69 GLY A N 1
ATOM 556 C CA . GLY A 1 69 ? 7.854 -4.006 2.769 1.00 97.12 69 GLY A CA 1
ATOM 557 C C . GLY A 1 69 ? 6.705 -4.522 3.643 1.00 97.12 69 GLY A C 1
ATOM 558 O O . GLY A 1 69 ? 6.127 -3.823 4.482 1.00 97.12 69 GLY A O 1
ATOM 559 N N . SER A 1 70 ? 6.346 -5.788 3.424 1.00 95.81 70 SER A N 1
ATOM 560 C CA . SER A 1 70 ? 5.349 -6.541 4.182 1.00 95.81 70 SER A CA 1
ATOM 561 C C . SER A 1 70 ? 5.625 -8.048 4.137 1.00 95.81 70 SER A C 1
ATOM 563 O O . SER A 1 70 ? 5.701 -8.646 3.066 1.00 95.81 70 SER A O 1
ATOM 565 N N . HIS A 1 71 ? 5.681 -8.670 5.316 1.00 95.00 71 HIS A N 1
ATOM 566 C CA . HIS A 1 71 ? 5.984 -10.098 5.509 1.00 95.00 71 HIS A CA 1
ATOM 567 C C . HIS A 1 71 ? 4.833 -10.883 6.167 1.00 95.00 71 HIS A C 1
ATOM 569 O O . HIS A 1 71 ? 4.989 -12.015 6.609 1.00 95.00 71 HIS A O 1
ATOM 575 N N . THR A 1 72 ? 3.641 -10.290 6.282 1.00 90.44 72 THR A N 1
ATOM 576 C CA . THR A 1 72 ? 2.556 -10.849 7.115 1.00 90.44 72 THR A CA 1
ATOM 577 C C . THR A 1 72 ? 1.450 -11.538 6.323 1.00 90.44 72 THR A C 1
ATOM 579 O O . THR A 1 72 ? 0.517 -12.085 6.918 1.00 90.44 72 THR A O 1
ATOM 582 N N . LEU A 1 73 ? 1.504 -11.494 4.987 1.00 94.12 73 LEU A N 1
ATOM 583 C CA . LEU A 1 73 ? 0.398 -11.937 4.135 1.00 94.12 73 LEU A CA 1
ATOM 584 C C . LEU A 1 73 ? 0.522 -13.390 3.658 1.00 94.12 73 LEU A C 1
ATOM 586 O O . LEU A 1 73 ? -0.513 -14.049 3.531 1.00 94.12 73 LEU A O 1
ATOM 590 N N . GLY A 1 74 ? 1.748 -13.902 3.504 1.00 95.00 74 GLY A N 1
ATOM 591 C CA . GLY A 1 74 ? 2.017 -15.306 3.164 1.00 95.00 74 GLY A CA 1
ATOM 592 C C . GLY A 1 74 ? 1.657 -15.679 1.724 1.00 95.00 74 GLY A C 1
ATOM 593 O O . GLY A 1 74 ? 1.082 -16.740 1.495 1.00 95.00 74 GLY A O 1
ATOM 594 N N . PHE A 1 75 ? 1.934 -14.795 0.763 1.00 97.00 75 PHE A N 1
ATOM 595 C CA . PHE A 1 75 ? 1.700 -15.066 -0.656 1.00 97.00 75 PHE A CA 1
ATOM 596 C C . PHE A 1 75 ? 2.774 -16.010 -1.238 1.00 97.00 75 PHE A C 1
ATOM 598 O O . PHE A 1 75 ? 3.936 -15.905 -0.846 1.00 97.00 75 PHE A O 1
ATOM 605 N N . PRO A 1 76 ? 2.436 -16.899 -2.197 1.00 97.19 76 PRO A N 1
ATOM 606 C CA . PRO A 1 76 ? 3.407 -17.804 -2.824 1.00 97.19 76 PRO A CA 1
ATOM 607 C C . PRO A 1 76 ? 4.568 -17.093 -3.526 1.00 97.19 76 PRO A C 1
ATOM 609 O O . PRO A 1 76 ? 5.661 -17.644 -3.609 1.00 97.19 76 PRO A O 1
ATOM 612 N N . GLY A 1 77 ? 4.338 -15.872 -4.019 1.00 94.62 77 GLY A N 1
ATOM 613 C CA . GLY A 1 77 ? 5.347 -15.034 -4.665 1.00 94.62 77 GLY A CA 1
ATOM 614 C C . GLY A 1 77 ? 6.410 -14.463 -3.724 1.00 94.62 77 GLY A C 1
ATOM 615 O O . GLY A 1 77 ? 7.285 -13.741 -4.196 1.00 94.62 77 GLY A O 1
ATOM 616 N N . GLY A 1 78 ? 6.341 -14.779 -2.427 1.00 94.81 78 GLY A N 1
ATOM 617 C CA . GLY A 1 78 ? 7.284 -14.335 -1.407 1.00 94.81 78 GLY A CA 1
ATOM 618 C C . GLY A 1 78 ? 6.790 -13.142 -0.593 1.00 94.81 78 GLY A C 1
ATOM 619 O O . GLY A 1 78 ? 5.627 -12.729 -0.663 1.00 94.81 78 GLY A O 1
ATOM 620 N N . GLU A 1 79 ? 7.693 -12.612 0.226 1.00 95.31 79 GLU A N 1
ATOM 621 C CA . GLU A 1 79 ? 7.473 -11.374 0.968 1.00 95.31 79 GLU A CA 1
ATOM 622 C C . GLU A 1 79 ? 7.622 -10.167 0.038 1.00 95.31 79 GLU A C 1
ATOM 624 O O . GLU A 1 79 ? 8.347 -10.209 -0.955 1.00 95.31 79 GLU A O 1
ATOM 629 N N . MET A 1 80 ? 6.925 -9.079 0.357 1.00 96.19 80 MET A N 1
ATOM 630 C CA . MET A 1 80 ? 7.144 -7.813 -0.332 1.00 96.19 80 MET A CA 1
ATOM 631 C C . MET A 1 80 ? 8.300 -7.103 0.363 1.00 96.19 80 MET A C 1
ATOM 633 O O . MET A 1 80 ? 8.131 -6.646 1.490 1.00 96.19 80 MET A O 1
ATOM 637 N N . GLU A 1 81 ? 9.461 -7.009 -0.278 1.00 95.94 81 GLU A N 1
ATOM 638 C CA . GLU A 1 81 ? 10.559 -6.188 0.239 1.00 95.94 81 GLU A CA 1
ATOM 639 C C . GLU A 1 81 ? 10.239 -4.691 0.070 1.00 95.94 81 GLU A C 1
ATOM 641 O O . GLU A 1 81 ? 9.369 -4.297 -0.709 1.00 95.94 81 GLU A O 1
ATOM 646 N N . GLY A 1 82 ? 10.902 -3.843 0.854 1.00 97.00 82 GLY A N 1
ATOM 647 C CA . GLY A 1 82 ? 10.814 -2.390 0.717 1.00 97.00 82 GLY A CA 1
ATOM 648 C C . GLY A 1 82 ? 11.952 -1.829 -0.132 1.00 97.00 82 GLY A C 1
ATOM 649 O O . GLY A 1 82 ? 12.970 -2.487 -0.336 1.00 97.00 82 GLY A O 1
ATOM 650 N N . GLY A 1 83 ? 11.812 -0.582 -0.582 1.00 94.00 83 GLY A N 1
ATOM 651 C CA . GLY A 1 83 ? 12.930 0.160 -1.179 1.00 94.00 83 GLY A CA 1
ATOM 652 C C . GLY A 1 83 ? 13.156 -0.073 -2.676 1.00 94.00 83 GLY A C 1
ATOM 653 O O . GLY A 1 83 ? 14.216 0.268 -3.191 1.00 94.00 83 GLY A O 1
ATOM 654 N N . TYR A 1 84 ? 12.158 -0.591 -3.400 1.00 93.62 84 TYR A N 1
ATOM 655 C CA . TYR A 1 84 ? 12.187 -0.664 -4.872 1.00 93.62 84 TYR A CA 1
ATOM 656 C C . TYR A 1 84 ? 12.204 0.712 -5.557 1.00 93.62 84 TYR A C 1
ATOM 658 O O . TYR A 1 84 ? 12.530 0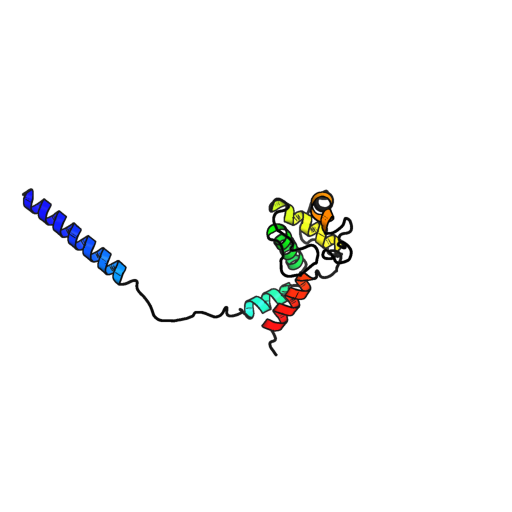.819 -6.738 1.00 93.62 84 TYR A O 1
ATOM 666 N N . VAL A 1 85 ? 11.825 1.761 -4.825 1.00 94.25 85 VAL A N 1
ATOM 667 C CA . VAL A 1 85 ? 11.816 3.156 -5.270 1.00 94.25 85 VAL A CA 1
ATOM 668 C C . VAL A 1 85 ? 12.422 4.053 -4.187 1.00 94.25 85 VAL A C 1
ATOM 670 O O . VAL A 1 85 ? 12.391 3.679 -3.010 1.00 94.25 85 VAL A O 1
ATOM 673 N N . PRO A 1 86 ? 12.931 5.247 -4.541 1.00 95.75 86 PRO A N 1
ATOM 674 C CA . PRO A 1 86 ? 13.291 6.259 -3.554 1.00 95.75 86 PRO A CA 1
ATOM 675 C C . PRO A 1 86 ? 12.093 6.604 -2.647 1.00 95.75 86 PRO A C 1
ATOM 677 O O . PRO A 1 86 ? 10.968 6.695 -3.158 1.00 95.75 86 PRO A O 1
ATOM 680 N N . PRO A 1 87 ? 12.285 6.817 -1.330 1.00 96.44 87 PRO A N 1
ATOM 681 C CA . PRO A 1 87 ? 11.183 7.043 -0.390 1.00 96.44 87 PRO A CA 1
ATOM 682 C C . PRO A 1 87 ? 10.238 8.193 -0.762 1.00 96.44 87 PRO A C 1
ATOM 684 O O . PRO A 1 87 ? 9.041 8.136 -0.479 1.00 96.44 87 PRO A O 1
ATOM 687 N N . GLU A 1 88 ? 10.759 9.222 -1.425 1.00 94.62 88 GLU A N 1
ATOM 688 C CA . GLU A 1 88 ? 10.019 10.377 -1.930 1.00 94.62 88 GLU A CA 1
ATOM 689 C C . GLU A 1 88 ? 9.055 10.043 -3.079 1.00 94.62 88 GLU A C 1
ATOM 691 O O . GLU A 1 88 ? 8.100 10.782 -3.304 1.00 94.62 88 GLU A O 1
ATOM 696 N N . SER A 1 89 ? 9.262 8.924 -3.780 1.00 95.19 89 SER A N 1
ATOM 697 C CA . SER A 1 89 ? 8.387 8.467 -4.871 1.00 95.19 89 SER A CA 1
ATOM 698 C C . SER A 1 89 ? 7.195 7.643 -4.367 1.00 95.19 89 SER A C 1
ATOM 700 O O . SER A 1 89 ? 6.168 7.550 -5.043 1.00 95.19 89 SER A O 1
ATOM 702 N N . ALA A 1 90 ? 7.296 7.057 -3.169 1.00 96.81 90 ALA A N 1
ATOM 703 C CA . ALA A 1 90 ? 6.242 6.223 -2.592 1.00 96.81 90 ALA A CA 1
ATOM 704 C C . ALA A 1 90 ? 4.886 6.946 -2.422 1.00 96.81 90 ALA A C 1
ATOM 706 O O . ALA A 1 90 ? 3.870 6.334 -2.754 1.00 96.81 90 ALA A O 1
ATOM 707 N N . PRO A 1 91 ? 4.820 8.223 -1.981 1.00 96.88 91 PRO A N 1
ATOM 708 C CA . PRO A 1 91 ? 3.592 9.026 -1.971 1.00 96.88 91 PRO A CA 1
ATOM 709 C C . PRO A 1 91 ? 2.788 9.014 -3.276 1.00 96.88 91 PRO A C 1
ATOM 711 O O . PRO A 1 91 ? 1.579 8.775 -3.265 1.00 96.88 91 PRO A O 1
ATOM 714 N N . GLU A 1 92 ? 3.446 9.244 -4.413 1.00 96.62 92 GLU A N 1
ATOM 715 C CA . GLU A 1 92 ? 2.756 9.333 -5.702 1.00 96.62 92 GLU A CA 1
ATOM 716 C C . GLU A 1 92 ? 2.224 7.968 -6.145 1.00 96.62 92 GLU A C 1
ATOM 718 O O . GLU A 1 92 ? 1.075 7.844 -6.579 1.00 96.62 92 GLU A O 1
ATOM 723 N N . ILE A 1 93 ? 3.037 6.924 -5.970 1.00 97.44 93 ILE A N 1
ATOM 724 C CA . ILE A 1 93 ? 2.653 5.545 -6.283 1.00 97.44 93 ILE A CA 1
ATOM 725 C C . ILE A 1 93 ? 1.500 5.101 -5.377 1.00 97.44 93 ILE A C 1
ATOM 727 O O . ILE A 1 93 ? 0.557 4.476 -5.859 1.00 97.44 93 ILE A O 1
ATOM 731 N N . ALA A 1 94 ? 1.514 5.475 -4.093 1.00 98.06 94 ALA A N 1
ATOM 732 C CA . ALA A 1 94 ? 0.428 5.181 -3.166 1.00 98.06 94 ALA A CA 1
ATOM 733 C C . ALA A 1 94 ? -0.907 5.759 -3.652 1.00 98.06 94 ALA A C 1
ATOM 735 O O . ALA A 1 94 ? -1.907 5.041 -3.677 1.00 98.06 94 ALA A O 1
ATOM 736 N N . CYS A 1 95 ? -0.920 7.006 -4.133 1.00 98.06 95 CYS A N 1
ATOM 737 C CA . CYS A 1 95 ? -2.115 7.591 -4.738 1.00 98.06 95 CYS A CA 1
ATOM 738 C C . CYS A 1 95 ? -2.618 6.805 -5.960 1.00 98.06 95 CYS A C 1
ATOM 740 O O . CYS A 1 95 ? -3.829 6.625 -6.123 1.00 98.06 95 CYS A O 1
ATOM 742 N N . TYR A 1 96 ? -1.716 6.325 -6.822 1.00 97.88 96 TYR A N 1
ATOM 743 C CA . TYR A 1 96 ? -2.109 5.506 -7.970 1.00 97.88 96 TYR A CA 1
ATOM 744 C C . TYR A 1 96 ? -2.680 4.147 -7.538 1.00 97.88 96 TYR A C 1
ATOM 746 O O . TYR A 1 96 ? -3.736 3.749 -8.028 1.00 97.88 96 TYR A O 1
ATOM 754 N N . VAL A 1 97 ? -2.057 3.475 -6.566 1.00 98.00 97 VAL A N 1
ATOM 755 C CA . VAL A 1 97 ? -2.552 2.208 -6.000 1.00 98.00 97 VAL A CA 1
ATOM 756 C C . VAL A 1 97 ? -3.932 2.382 -5.359 1.00 98.00 97 VAL A C 1
ATOM 758 O O . VAL A 1 97 ? -4.821 1.566 -5.586 1.00 98.00 97 VAL A O 1
ATOM 761 N N . MET A 1 98 ? -4.170 3.478 -4.632 1.00 98.19 98 MET A N 1
ATOM 762 C CA . MET A 1 98 ? -5.500 3.799 -4.094 1.00 98.19 98 MET A CA 1
ATOM 763 C C . MET A 1 98 ? -6.562 3.880 -5.198 1.00 98.19 98 MET A C 1
ATOM 765 O O . MET A 1 98 ? -7.664 3.350 -5.040 1.00 98.19 98 MET A O 1
ATOM 769 N N . LYS A 1 99 ? -6.226 4.498 -6.337 1.00 97.25 99 LYS A N 1
ATOM 770 C CA . LYS A 1 99 ? -7.128 4.609 -7.489 1.00 97.25 99 LYS A CA 1
ATOM 771 C C . LYS A 1 99 ? -7.468 3.243 -8.094 1.00 97.25 99 LYS A C 1
ATOM 773 O O . LYS A 1 99 ? -8.607 3.064 -8.522 1.00 97.25 99 LYS A O 1
ATOM 778 N N . LEU A 1 100 ? -6.532 2.287 -8.106 1.00 97.50 100 LEU A N 1
ATOM 779 C CA . LEU A 1 100 ? -6.802 0.909 -8.549 1.00 97.50 100 LEU A CA 1
ATOM 780 C C . LEU A 1 100 ? -7.911 0.256 -7.709 1.00 97.50 100 LEU A C 1
ATOM 782 O O . LEU A 1 100 ? -8.758 -0.442 -8.257 1.00 97.50 100 LEU A O 1
ATOM 786 N N . GLY A 1 101 ? -7.946 0.545 -6.404 1.00 96.94 101 GLY A N 1
ATOM 787 C CA . GLY A 1 101 ? -8.995 0.113 -5.473 1.00 96.94 101 GLY A CA 1
ATOM 788 C C . GLY A 1 101 ? -10.275 0.959 -5.480 1.00 96.94 101 GLY A C 1
ATOM 789 O O . GLY A 1 101 ? -11.143 0.756 -4.633 1.00 96.94 101 GLY A O 1
ATOM 790 N N . GLY A 1 102 ? -10.395 1.929 -6.393 1.00 97.00 102 GLY A N 1
ATOM 791 C CA . GLY A 1 102 ? -11.554 2.822 -6.500 1.00 97.00 102 GLY A CA 1
ATOM 792 C C . GLY A 1 102 ? -11.562 4.004 -5.523 1.00 97.00 102 GLY A C 1
ATOM 793 O O . GLY A 1 102 ? -12.564 4.715 -5.438 1.00 97.00 102 GLY A O 1
ATOM 794 N N . HIS A 1 103 ? -10.466 4.254 -4.802 1.00 97.19 103 HIS A N 1
ATOM 795 C CA . HIS A 1 103 ? -10.365 5.359 -3.844 1.00 97.19 103 HIS A CA 1
ATOM 796 C C . HIS A 1 103 ? -9.880 6.655 -4.494 1.00 97.19 103 HIS A C 1
ATOM 798 O O . HIS A 1 103 ? -9.163 6.660 -5.496 1.00 97.19 103 HIS A O 1
ATOM 804 N N . ARG A 1 104 ? -10.238 7.786 -3.880 1.00 96.00 104 ARG A N 1
ATOM 805 C CA . ARG A 1 104 ? -9.623 9.086 -4.182 1.00 96.00 104 ARG A CA 1
ATOM 806 C C . ARG A 1 104 ? -8.384 9.262 -3.309 1.00 96.00 104 ARG A C 1
ATOM 808 O O . ARG A 1 104 ? -8.445 8.967 -2.119 1.00 96.00 104 ARG A O 1
ATOM 815 N N . CYS A 1 105 ? -7.290 9.765 -3.878 1.00 96.31 105 CYS A N 1
ATOM 816 C CA . CYS A 1 105 ? -6.129 10.115 -3.063 1.00 96.31 105 CYS A CA 1
ATOM 817 C C . CYS A 1 105 ? -6.389 11.424 -2.294 1.00 96.31 105 CYS A C 1
ATOM 819 O O . CYS A 1 105 ? -6.876 12.376 -2.913 1.00 96.31 105 CYS A O 1
ATOM 821 N N . PRO A 1 106 ? -6.052 11.503 -0.993 1.00 96.25 106 PRO A N 1
ATOM 822 C CA . PRO A 1 106 ? -6.150 12.744 -0.220 1.00 96.25 106 PRO A CA 1
ATOM 823 C C . PRO A 1 106 ? -5.041 13.760 -0.547 1.00 96.25 106 PRO A C 1
ATOM 825 O O . PRO A 1 106 ? -5.130 14.919 -0.149 1.00 96.25 106 PRO A O 1
ATOM 828 N N . HIS A 1 107 ? -4.012 13.355 -1.299 1.00 95.50 107 HIS A N 1
ATOM 829 C CA . HIS A 1 107 ? -2.873 14.195 -1.672 1.00 95.50 107 HIS A CA 1
ATOM 830 C C . HIS A 1 107 ? -2.776 14.400 -3.189 1.00 95.50 107 HIS A C 1
ATOM 832 O O . HIS A 1 107 ? -3.270 13.598 -3.985 1.00 95.50 107 HIS A O 1
ATOM 838 N N . SER A 1 108 ? -2.119 15.488 -3.598 1.00 92.06 108 SER A N 1
ATOM 839 C CA . SER A 1 108 ? -1.760 15.722 -4.998 1.00 92.06 108 SER A CA 1
ATOM 840 C C . SER A 1 108 ? -0.663 14.756 -5.436 1.00 92.06 108 SER A C 1
ATOM 842 O O . SER A 1 108 ? 0.304 14.562 -4.705 1.00 92.06 108 SER A O 1
ATOM 844 N N . TYR A 1 109 ? -0.777 14.215 -6.645 1.00 93.44 109 TYR A N 1
ATOM 845 C CA . TYR A 1 109 ? 0.234 13.354 -7.251 1.00 93.44 109 TYR A CA 1
ATOM 846 C C . TYR A 1 109 ? 0.322 13.619 -8.755 1.00 93.44 109 TYR A C 1
ATOM 848 O O . TYR A 1 109 ? -0.632 14.113 -9.369 1.00 93.44 109 TYR A O 1
ATOM 856 N N . SER A 1 110 ? 1.480 13.324 -9.342 1.00 91.31 110 SER A N 1
ATOM 857 C CA . SER A 1 110 ? 1.716 13.507 -10.771 1.00 91.31 110 SER A CA 1
ATOM 858 C C . SER A 1 110 ? 0.920 12.499 -11.613 1.00 91.31 110 SER A C 1
ATOM 860 O O . SER A 1 110 ? 0.506 11.435 -11.146 1.00 91.31 110 SER A O 1
ATOM 862 N N . ARG A 1 111 ? 0.733 12.799 -12.906 1.00 84.25 111 ARG A N 1
ATOM 863 C CA . ARG A 1 111 ? 0.199 11.805 -13.856 1.00 84.25 111 ARG A CA 1
ATOM 864 C C . ARG A 1 111 ? 1.179 10.653 -14.111 1.00 84.25 111 ARG A C 1
ATOM 866 O O . ARG A 1 111 ? 0.750 9.602 -14.584 1.00 84.25 111 ARG A O 1
ATOM 873 N N . ASP A 1 112 ? 2.445 10.823 -13.738 1.00 90.44 112 ASP A N 1
ATOM 874 C CA . ASP A 1 112 ? 3.515 9.854 -13.968 1.00 90.44 112 ASP A CA 1
ATOM 875 C C . ASP A 1 112 ? 3.499 8.716 -12.936 1.00 90.44 112 ASP A C 1
ATOM 877 O O . ASP A 1 112 ? 4.124 7.681 -13.153 1.00 90.44 112 ASP A O 1
ATOM 881 N N . ALA A 1 113 ? 2.704 8.823 -11.863 1.00 93.19 113 ALA A N 1
ATOM 882 C CA . ALA A 1 113 ? 2.515 7.748 -10.885 1.00 93.19 113 ALA A CA 1
ATOM 883 C C . ALA A 1 113 ? 2.109 6.404 -11.524 1.00 93.19 113 ALA A C 1
ATOM 885 O O . ALA A 1 113 ? 2.542 5.340 -11.080 1.00 93.19 113 ALA A O 1
ATOM 886 N N . GLN A 1 114 ? 1.330 6.444 -12.613 1.00 94.56 114 GLN A N 1
ATOM 887 C CA . GLN A 1 114 ? 1.001 5.251 -13.396 1.00 94.56 114 GLN A CA 1
ATOM 888 C C . GLN A 1 114 ? 2.235 4.639 -14.070 1.00 94.56 114 GLN A C 1
ATOM 890 O O . GLN A 1 114 ? 2.364 3.414 -14.126 1.00 94.56 114 GLN A O 1
ATOM 895 N N . MET A 1 115 ? 3.126 5.476 -14.603 1.00 94.31 115 MET A N 1
ATOM 896 C CA . MET A 1 115 ? 4.357 5.029 -15.248 1.00 94.31 115 MET A CA 1
ATOM 897 C C . MET A 1 115 ? 5.275 4.356 -14.228 1.00 94.31 115 MET A C 1
ATOM 899 O O . MET A 1 115 ? 5.744 3.255 -14.500 1.00 94.31 115 MET A O 1
ATOM 903 N N . TYR A 1 116 ? 5.454 4.954 -13.046 1.00 93.19 116 TYR A N 1
ATOM 904 C CA . TYR A 1 116 ? 6.231 4.351 -11.957 1.00 93.19 116 TYR A CA 1
ATOM 905 C C . TYR A 1 116 ? 5.673 2.996 -11.520 1.00 93.19 116 TYR A C 1
ATOM 907 O O . TYR A 1 116 ? 6.416 2.023 -11.399 1.00 93.19 116 TYR A O 1
ATOM 915 N N . PHE A 1 117 ? 4.354 2.903 -11.333 1.00 97.06 117 PHE A N 1
ATOM 916 C CA . PHE A 1 117 ? 3.725 1.627 -11.007 1.00 97.06 117 PHE A CA 1
ATOM 917 C C . PHE A 1 117 ? 3.965 0.584 -12.107 1.00 97.06 117 PHE A C 1
ATOM 919 O O . PHE A 1 117 ? 4.331 -0.554 -11.818 1.00 97.06 117 PHE A O 1
ATOM 926 N N . SER A 1 118 ? 3.796 0.975 -13.371 1.00 96.56 118 SER A N 1
ATOM 927 C CA . SER A 1 118 ? 3.949 0.071 -14.516 1.00 96.56 118 SER A CA 1
ATOM 928 C C . SER A 1 118 ? 5.387 -0.426 -14.689 1.00 96.56 118 SER A C 1
ATOM 930 O O . SER A 1 118 ? 5.582 -1.565 -15.102 1.00 96.56 118 SER A O 1
ATOM 932 N N . SER A 1 119 ? 6.390 0.400 -14.380 1.00 95.88 119 SER A N 1
ATOM 933 C CA . SER A 1 119 ? 7.802 0.040 -14.541 1.00 95.88 119 SER A CA 1
ATOM 934 C C . SER A 1 119 ? 8.371 -0.756 -13.366 1.00 95.88 119 SER A C 1
ATOM 936 O O . SER A 1 119 ? 9.237 -1.598 -13.588 1.00 95.88 119 SER A O 1
ATOM 938 N N . VAL A 1 120 ? 7.894 -0.516 -12.139 1.00 96.50 120 VAL A N 1
ATOM 939 C CA . VAL A 1 120 ? 8.488 -1.102 -10.923 1.00 96.50 120 VAL A CA 1
ATOM 940 C C . VAL A 1 120 ? 7.580 -2.136 -10.257 1.00 96.50 120 VAL A C 1
ATOM 942 O O . VAL A 1 120 ? 8.044 -3.189 -9.832 1.00 96.50 120 VAL A O 1
ATOM 945 N N . CYS A 1 121 ? 6.279 -1.867 -10.157 1.00 97.81 121 CYS A N 1
ATOM 946 C CA . CYS A 1 121 ? 5.361 -2.661 -9.334 1.00 97.81 121 CYS A CA 1
ATOM 947 C C . CYS A 1 121 ? 4.620 -3.739 -10.140 1.00 97.81 121 CYS A C 1
ATOM 949 O O . CYS A 1 121 ? 4.310 -4.816 -9.622 1.00 97.81 121 CYS A O 1
ATOM 951 N N . ALA A 1 122 ? 4.334 -3.461 -11.415 1.00 97.38 122 ALA A N 1
ATOM 952 C CA . ALA A 1 122 ? 3.485 -4.305 -12.252 1.00 97.38 122 ALA A CA 1
ATOM 953 C C . ALA A 1 122 ? 4.087 -5.682 -12.579 1.00 97.38 122 ALA A C 1
ATOM 955 O O . ALA A 1 122 ? 3.337 -6.593 -12.924 1.00 97.38 122 ALA A O 1
ATOM 956 N N . GLY A 1 123 ? 5.403 -5.867 -12.431 1.00 96.69 123 GLY A N 1
ATOM 957 C CA . GLY A 1 123 ? 6.041 -7.177 -12.605 1.00 96.69 123 GLY A CA 1
ATOM 958 C C . GLY A 1 123 ? 5.488 -8.244 -11.652 1.00 96.69 123 GLY A C 1
ATOM 959 O O . GLY A 1 123 ? 5.304 -9.388 -12.056 1.00 96.69 123 GLY A O 1
ATOM 960 N N . CYS A 1 124 ? 5.146 -7.850 -10.420 1.00 97.50 124 CYS A N 1
ATOM 961 C CA . CYS A 1 124 ? 4.555 -8.739 -9.415 1.00 97.50 124 CYS A CA 1
ATOM 962 C C . CYS A 1 124 ? 3.047 -8.497 -9.253 1.00 97.50 124 CYS A C 1
ATOM 964 O O . CYS A 1 124 ? 2.261 -9.437 -9.161 1.00 97.50 124 CYS A O 1
ATOM 966 N N . HIS A 1 125 ? 2.615 -7.234 -9.245 1.00 97.88 125 HIS A N 1
ATOM 967 C CA . HIS A 1 125 ? 1.213 -6.880 -9.000 1.00 97.88 125 HIS A CA 1
ATOM 968 C C . HIS A 1 125 ? 0.338 -6.864 -10.261 1.00 97.88 125 HIS A C 1
ATOM 970 O O . HIS A 1 125 ? -0.870 -6.669 -10.153 1.00 97.88 125 HIS A O 1
ATOM 976 N N . GLY A 1 126 ? 0.912 -7.090 -11.445 1.00 97.75 126 GLY A N 1
ATOM 977 C CA . GLY A 1 126 ? 0.215 -6.987 -12.726 1.00 97.75 126 GLY A CA 1
ATOM 978 C C . GLY A 1 126 ? -0.019 -5.536 -13.160 1.00 97.75 126 GLY A C 1
ATOM 979 O O . GLY A 1 126 ? -0.101 -4.624 -12.339 1.00 97.75 126 GLY A O 1
ATOM 980 N N . LEU A 1 127 ? -0.155 -5.312 -14.471 1.00 96.44 127 LEU A N 1
ATOM 981 C CA . LEU A 1 127 ? -0.443 -3.979 -15.027 1.00 96.44 127 LEU A CA 1
ATOM 982 C C . LEU A 1 127 ? -1.817 -3.443 -14.603 1.00 96.44 127 LEU A C 1
ATOM 984 O O . LEU A 1 127 ? -2.002 -2.233 -14.525 1.00 96.44 127 LEU A O 1
ATOM 988 N N . ASP A 1 128 ? -2.771 -4.334 -14.330 1.00 96.31 128 ASP A N 1
ATOM 989 C CA . ASP A 1 128 ? -4.099 -3.982 -13.824 1.00 96.31 128 ASP A CA 1
ATOM 990 C C . ASP A 1 128 ? -4.190 -4.018 -12.289 1.00 96.31 128 ASP A C 1
ATOM 992 O O . ASP A 1 128 ? -5.258 -3.763 -11.740 1.00 96.31 128 ASP A O 1
ATOM 996 N N . GLY A 1 129 ? -3.085 -4.312 -11.593 1.00 98.12 129 GLY A N 1
ATOM 997 C CA . GLY A 1 129 ? -3.013 -4.348 -10.135 1.00 98.12 129 GLY A CA 1
ATOM 998 C C . GLY A 1 129 ? -3.661 -5.562 -9.474 1.00 98.12 129 GLY A C 1
ATOM 999 O O . GLY A 1 129 ? -3.701 -5.610 -8.247 1.00 98.12 129 GLY A O 1
ATOM 1000 N N . LYS A 1 130 ? -4.173 -6.542 -10.230 1.00 98.00 130 LYS A N 1
ATOM 1001 C CA . LYS A 1 130 ? -4.898 -7.693 -9.659 1.00 98.00 130 LYS A CA 1
ATOM 1002 C C . LYS A 1 130 ? -3.999 -8.789 -9.086 1.00 98.00 130 LYS A C 1
ATOM 1004 O O . LYS A 1 130 ? -4.494 -9.787 -8.563 1.00 98.00 130 LYS A O 1
ATOM 1009 N N . GLY A 1 131 ? -2.684 -8.619 -9.179 1.00 97.06 131 GLY A N 1
ATOM 1010 C CA . GLY A 1 131 ? -1.718 -9.674 -8.907 1.00 97.06 131 GLY A CA 1
ATOM 1011 C C . GLY A 1 131 ? -1.730 -10.757 -9.988 1.00 97.06 131 GLY A C 1
ATOM 1012 O O . GLY A 1 131 ? -2.410 -10.660 -11.009 1.00 97.06 131 GLY A O 1
ATOM 1013 N N . LEU A 1 132 ? -0.958 -11.821 -9.763 1.00 97.00 132 LEU A N 1
ATOM 1014 C CA . LEU A 1 132 ? -0.804 -12.923 -10.718 1.00 97.00 132 LEU A CA 1
ATOM 1015 C C . LEU A 1 132 ? -1.449 -14.200 -10.174 1.00 97.00 132 LEU A C 1
ATOM 1017 O O . LEU A 1 132 ? -0.778 -15.012 -9.544 1.00 97.00 132 LEU A O 1
ATOM 1021 N N . HIS A 1 133 ? -2.755 -14.373 -10.396 1.00 93.94 133 HIS A N 1
ATOM 1022 C CA . HIS A 1 133 ? -3.510 -15.589 -10.036 1.00 93.94 133 HIS A CA 1
ATOM 1023 C C . HIS A 1 133 ? -3.327 -16.052 -8.575 1.00 93.94 133 HIS A C 1
ATOM 1025 O O . HIS A 1 133 ? -3.214 -17.243 -8.297 1.00 93.94 133 HIS A O 1
ATOM 1031 N N . GLY A 1 134 ? -3.274 -15.108 -7.630 1.00 93.88 134 GLY A N 1
ATOM 1032 C CA . GLY A 1 134 ? -3.084 -15.406 -6.206 1.00 93.88 134 GLY A CA 1
ATOM 1033 C C . GLY A 1 134 ? -1.629 -15.622 -5.778 1.00 93.88 134 GLY A C 1
ATOM 1034 O O . GLY A 1 134 ? -1.381 -15.789 -4.588 1.00 93.88 134 GLY A O 1
ATOM 1035 N N . THR A 1 135 ? -0.663 -15.556 -6.699 1.00 97.44 135 THR A N 1
ATOM 1036 C CA . THR A 1 135 ? 0.774 -15.537 -6.371 1.00 97.44 135 THR A CA 1
ATOM 1037 C C . THR A 1 135 ? 1.177 -14.237 -5.674 1.00 97.44 135 THR A C 1
ATOM 1039 O O . THR A 1 135 ? 2.039 -14.263 -4.804 1.00 97.44 135 THR A O 1
ATOM 1042 N N . TYR A 1 136 ? 0.524 -13.122 -6.012 1.00 98.00 136 TYR A N 1
ATOM 1043 C CA . TYR A 1 136 ? 0.732 -11.788 -5.437 1.00 98.00 136 TYR A CA 1
ATOM 1044 C C . TYR A 1 136 ? -0.625 -11.153 -5.087 1.00 98.00 136 TYR A C 1
ATOM 1046 O O . TYR A 1 136 ? -1.636 -11.545 -5.680 1.00 98.00 136 TYR A O 1
ATOM 1054 N N . PRO A 1 137 ? -0.685 -10.198 -4.137 1.00 97.19 137 PRO A N 1
ATOM 1055 C CA . PRO A 1 137 ? -1.948 -9.604 -3.705 1.00 97.19 137 PRO A CA 1
ATOM 1056 C C . PRO A 1 137 ? -2.633 -8.786 -4.802 1.00 97.19 137 PRO A C 1
ATOM 1058 O O . PRO A 1 137 ? -1.981 -8.042 -5.535 1.00 97.19 137 PRO A O 1
ATOM 1061 N N . ASP A 1 138 ? -3.964 -8.861 -4.805 1.00 98.00 138 ASP A N 1
ATOM 1062 C CA . ASP A 1 138 ? -4.856 -7.986 -5.565 1.00 98.00 138 ASP A CA 1
ATOM 1063 C C . ASP A 1 138 ? -4.970 -6.609 -4.886 1.00 98.00 138 ASP A C 1
ATOM 1065 O O . ASP A 1 138 ? -5.517 -6.478 -3.783 1.00 98.00 138 ASP A O 1
ATOM 1069 N N . LEU A 1 139 ? -4.435 -5.587 -5.555 1.00 98.44 139 LEU A N 1
ATOM 1070 C CA . LEU A 1 139 ? -4.435 -4.186 -5.136 1.00 98.44 139 LEU A CA 1
ATOM 1071 C C . LEU A 1 139 ? -5.700 -3.426 -5.568 1.00 98.44 139 LEU A C 1
ATOM 1073 O O . LEU A 1 139 ? -5.891 -2.285 -5.157 1.00 98.44 139 LEU A O 1
ATOM 1077 N N . THR A 1 140 ? -6.575 -4.039 -6.371 1.00 98.38 140 THR A N 1
ATOM 1078 C CA . THR A 1 140 ? -7.834 -3.435 -6.850 1.00 98.38 140 THR A CA 1
ATOM 1079 C C . THR A 1 140 ? -8.992 -3.600 -5.866 1.00 98.38 140 THR A C 1
ATOM 1081 O O . THR A 1 140 ? -10.107 -3.121 -6.086 1.00 98.38 140 THR A O 1
ATOM 1084 N N . ARG A 1 141 ? -8.741 -4.270 -4.738 1.00 97.69 141 ARG A N 1
ATOM 1085 C CA . ARG A 1 141 ? -9.734 -4.474 -3.687 1.00 97.69 141 ARG A CA 1
ATOM 1086 C C . ARG A 1 141 ? -10.124 -3.138 -3.030 1.00 97.69 141 ARG A C 1
ATOM 1088 O O . ARG A 1 141 ? -9.233 -2.374 -2.659 1.00 97.69 141 ARG A O 1
ATOM 1095 N N . PRO A 1 142 ? -11.420 -2.910 -2.725 1.00 95.62 142 PRO A N 1
ATOM 1096 C CA . PRO A 1 142 ? -11.851 -1.749 -1.938 1.00 95.62 142 PRO A CA 1
ATOM 1097 C C . PRO A 1 142 ? -11.201 -1.682 -0.551 1.00 95.62 142 PRO A C 1
ATOM 1099 O O . PRO A 1 142 ? -10.988 -0.608 -0.002 1.00 95.62 142 PRO A O 1
ATOM 1102 N N . THR A 1 143 ? -10.854 -2.829 0.030 1.00 97.12 143 THR A N 1
ATOM 1103 C CA . THR A 1 143 ? -10.033 -2.908 1.239 1.00 97.12 143 THR A CA 1
ATOM 1104 C C . THR A 1 143 ? -8.904 -3.889 0.983 1.00 97.12 143 THR A C 1
ATOM 1106 O O . THR A 1 143 ? -9.150 -5.066 0.704 1.00 97.12 143 THR A O 1
ATOM 1109 N N . LEU A 1 144 ? -7.666 -3.400 1.066 1.00 98.00 144 LEU A N 1
ATOM 1110 C CA . LEU A 1 144 ? -6.475 -4.229 0.908 1.00 98.00 144 LEU A CA 1
ATOM 1111 C C . LEU A 1 144 ? -6.435 -5.312 1.992 1.00 98.00 144 LEU A C 1
ATOM 1113 O O . LEU A 1 144 ? -6.766 -5.059 3.152 1.00 98.00 144 LEU A O 1
ATOM 1117 N N . LEU A 1 145 ? -5.964 -6.509 1.632 1.00 97.31 145 LEU A N 1
ATOM 1118 C CA . LEU A 1 145 ? -5.908 -7.653 2.551 1.00 97.31 145 LEU A CA 1
ATOM 1119 C C . LEU A 1 145 ? -5.146 -7.336 3.848 1.00 97.31 145 LEU A C 1
ATOM 1121 O O . LEU A 1 145 ? -5.524 -7.795 4.924 1.00 97.31 145 LEU A O 1
ATOM 1125 N N . GLY A 1 146 ? -4.071 -6.550 3.765 1.00 97.12 146 GLY A N 1
ATOM 1126 C CA . GLY A 1 146 ? -3.298 -6.178 4.947 1.00 97.12 146 GLY A CA 1
ATOM 1127 C C . GLY A 1 146 ? -4.028 -5.220 5.890 1.00 97.12 146 GLY A C 1
ATOM 1128 O O . GLY A 1 146 ? -3.934 -5.398 7.104 1.00 97.12 146 GLY A O 1
ATOM 1129 N N . ILE A 1 147 ? -4.831 -4.291 5.357 1.00 98.00 147 ILE A N 1
ATOM 1130 C CA . ILE A 1 147 ? -5.732 -3.441 6.154 1.00 98.00 147 ILE A CA 1
ATOM 1131 C C . ILE A 1 147 ? -6.786 -4.308 6.848 1.00 98.00 147 ILE A C 1
ATOM 1133 O O . ILE A 1 147 ? -7.016 -4.173 8.047 1.00 98.00 147 ILE A O 1
ATOM 1137 N N . GLU A 1 148 ? -7.385 -5.252 6.119 1.00 97.81 148 GLU A N 1
ATOM 1138 C CA . GLU A 1 148 ? -8.385 -6.176 6.660 1.00 97.81 148 GLU A CA 1
ATOM 1139 C C . GLU A 1 148 ? -7.821 -7.008 7.824 1.00 97.81 148 GLU A C 1
ATOM 1141 O O . GLU A 1 148 ? -8.409 -7.044 8.910 1.00 97.81 148 GLU A O 1
ATOM 1146 N N . ARG A 1 149 ? -6.636 -7.613 7.649 1.00 97.00 149 ARG A N 1
ATOM 1147 C CA . ARG A 1 149 ? -5.958 -8.366 8.718 1.00 97.00 149 ARG A CA 1
ATOM 1148 C C . ARG A 1 149 ? -5.618 -7.476 9.912 1.00 97.00 149 ARG A C 1
ATOM 1150 O O . ARG A 1 149 ? -5.839 -7.884 11.054 1.00 97.00 149 ARG A O 1
ATOM 1157 N N . ARG A 1 150 ? -5.130 -6.252 9.673 1.00 97.00 150 ARG A N 1
ATOM 1158 C CA . ARG A 1 150 ? -4.833 -5.294 10.746 1.00 97.00 150 ARG A CA 1
ATOM 1159 C C . ARG A 1 150 ? -6.093 -4.925 11.525 1.00 97.00 150 ARG A C 1
ATOM 1161 O O . ARG A 1 150 ? -6.064 -4.933 12.752 1.00 97.00 150 ARG A O 1
ATOM 1168 N N . LYS A 1 151 ? -7.216 -4.703 10.844 1.00 97.31 151 LYS A N 1
ATOM 1169 C CA . LYS A 1 151 ? -8.511 -4.403 11.468 1.00 97.31 151 LYS A CA 1
ATOM 1170 C C . LYS A 1 151 ? -9.001 -5.534 12.364 1.00 97.31 151 LYS A C 1
ATOM 1172 O O . LYS A 1 151 ? -9.458 -5.270 13.474 1.00 97.31 151 LYS A O 1
ATOM 1177 N N . ILE A 1 152 ? -8.883 -6.784 11.915 1.00 96.62 152 ILE A N 1
ATOM 1178 C CA . ILE A 1 152 ? -9.232 -7.963 12.723 1.00 96.62 152 ILE A CA 1
ATOM 1179 C C . ILE A 1 152 ? -8.349 -8.033 13.975 1.00 96.62 152 ILE A C 1
ATOM 1181 O O . ILE A 1 152 ? -8.866 -8.178 15.082 1.00 96.62 152 ILE A O 1
ATOM 1185 N N . PHE A 1 153 ? -7.036 -7.857 13.815 1.00 95.06 153 PHE A N 1
ATOM 1186 C CA . PHE A 1 153 ? -6.089 -7.843 14.930 1.00 95.06 153 PHE A CA 1
ATOM 1187 C C . PHE A 1 153 ? -6.420 -6.754 15.964 1.00 95.06 153 PHE A C 1
ATOM 1189 O O . PHE A 1 153 ? -6.527 -7.042 17.155 1.00 95.06 153 PHE A O 1
ATOM 1196 N N . LEU A 1 154 ? -6.657 -5.517 15.515 1.00 96.19 154 LEU A N 1
ATOM 1197 C CA . LEU A 1 154 ? -7.019 -4.401 16.392 1.00 96.19 154 LEU A CA 1
ATOM 1198 C C . LEU A 1 154 ? -8.333 -4.662 17.139 1.00 96.19 154 LEU A C 1
ATOM 1200 O O . LEU A 1 154 ? -8.418 -4.396 18.337 1.00 96.19 154 LEU A O 1
ATOM 1204 N N . LYS A 1 155 ? -9.343 -5.241 16.477 1.00 96.44 155 LYS A N 1
ATOM 1205 C CA . LYS A 1 155 ? -10.600 -5.632 17.136 1.00 96.44 155 LYS A CA 1
ATOM 1206 C C . LYS A 1 155 ? -10.376 -6.657 18.245 1.00 96.44 155 LYS A C 1
ATOM 1208 O O . LYS A 1 155 ? -10.949 -6.483 19.315 1.00 96.44 155 LYS A O 1
ATOM 1213 N N . GLY A 1 156 ? -9.521 -7.659 18.029 1.00 95.44 156 GLY A N 1
ATOM 1214 C CA . GLY A 1 156 ? -9.176 -8.649 19.057 1.00 95.44 156 GLY A CA 1
ATOM 1215 C C . GLY A 1 156 ? -8.497 -8.036 20.289 1.00 95.44 156 GLY A C 1
ATOM 1216 O O . GLY A 1 156 ? -8.695 -8.504 21.406 1.00 95.44 156 GLY A O 1
ATOM 1217 N N . ILE A 1 157 ? -7.749 -6.943 20.109 1.00 94.00 157 ILE A N 1
ATOM 1218 C CA . ILE A 1 157 ? -7.148 -6.181 21.214 1.00 94.00 157 ILE A CA 1
ATOM 1219 C C . ILE A 1 157 ? -8.194 -5.336 21.951 1.00 94.00 157 ILE A C 1
ATOM 1221 O O . ILE A 1 157 ? -8.208 -5.262 23.183 1.00 94.00 157 ILE A O 1
ATOM 1225 N N . VAL A 1 158 ? -9.046 -4.634 21.200 1.00 94.06 158 VAL A N 1
ATOM 1226 C CA . VAL A 1 158 ? -10.021 -3.690 21.765 1.00 94.06 158 VAL A CA 1
ATOM 1227 C C . VAL A 1 158 ? -11.174 -4.431 22.448 1.00 94.06 158 VAL A C 1
ATOM 1229 O O . VAL A 1 158 ? -11.623 -3.982 23.506 1.00 94.06 158 VAL A O 1
ATOM 1232 N N . HIS A 1 159 ? -11.588 -5.580 21.910 1.00 90.50 159 HIS A N 1
ATOM 1233 C CA . HIS A 1 159 ? -12.703 -6.412 22.370 1.00 90.50 159 HIS A CA 1
ATOM 1234 C C . HIS A 1 159 ? -12.255 -7.871 22.619 1.00 90.50 159 HIS A C 1
ATOM 1236 O O . HIS A 1 159 ? -12.611 -8.755 21.842 1.00 90.50 159 HIS A O 1
ATOM 1242 N N . PRO A 1 160 ? -11.462 -8.145 23.672 1.00 81.19 160 PRO A N 1
ATOM 1243 C CA . PRO A 1 160 ? -11.063 -9.504 24.018 1.00 81.19 160 PRO A CA 1
ATOM 1244 C C . PRO A 1 160 ? -12.280 -10.296 24.510 1.00 81.19 160 PRO A C 1
ATOM 1246 O O . PRO A 1 160 ? -13.092 -9.764 25.272 1.00 81.19 160 PRO A O 1
ATOM 1249 N N . HIS A 1 161 ? -12.393 -11.539 24.044 1.00 72.62 161 HIS A N 1
ATOM 1250 C CA . HIS A 1 161 ? -13.387 -12.515 24.492 1.00 72.62 161 HIS A CA 1
ATOM 1251 C C . HIS A 1 161 ? -12.981 -13.167 25.813 1.00 72.62 161 HIS A C 1
ATOM 1253 O O . HIS A 1 161 ? -11.758 -13.346 26.025 1.00 72.62 161 HIS A O 1
#

Mean predicted aligned error: 12.06 Å

Sequence (161 aa):
MTVVIIVALVLYGVIESLRKRANEHSIHQSPSSLISKPSIDRDKAREELRQIDTPEYLYHYIVNVINHGSHTLGFPGGEMEGGYVPPESAPEIACYVMKLGGHRCPHSYSRDAQMYFSSVCAGCHGLDGKGLHGTYPDLTRPTLLGIERRKIFLKGIVHPH

Solvent-accessible surface area (backbone atoms only — not comparable to full-atom values): 9248 Å² total; per-residue (Å²): 116,68,69,62,54,53,53,51,53,53,53,50,54,50,54,51,52,52,50,52,52,54,58,59,68,68,72,67,90,77,78,97,75,73,90,63,67,83,72,77,55,46,65,61,37,45,53,50,60,73,41,62,85,37,60,66,45,52,42,54,49,42,27,47,33,47,50,66,20,51,78,85,81,81,37,82,69,51,65,47,73,39,54,90,56,63,71,84,54,28,60,31,36,24,37,44,47,37,43,54,22,73,42,75,53,91,64,92,62,65,85,56,22,57,55,53,37,56,75,69,47,19,86,56,25,30,85,78,27,53,18,52,91,67,31,29,67,45,47,41,39,80,67,42,66,69,58,53,53,49,52,54,53,31,45,50,60,63,60,67,130